Protein AF-A0A7K2MLB4-F1 (afdb_monomer_lite)

Secondary structure (DSSP, 8-state):
-EEETTEEEEEE-TT---SS--BEEEEEEEESSSSSS-EEEEETTEEEEEEEGGG-TTS-EES--B----PPPPP--TTT-PPPP--S-B-TTSPBPPP-

pLDDT: mean 89.63, std 9.8, range [58.75, 98.25]

Structure (mmCIF, N/CA/C/O backbone):
data_AF-A0A7K2MLB4-F1
#
_entry.id   AF-A0A7K2MLB4-F1
#
loop_
_atom_site.group_PDB
_atom_site.id
_atom_site.type_symbol
_atom_site.label_atom_id
_atom_site.label_alt_id
_atom_site.label_comp_id
_atom_site.label_asym_id
_atom_site.label_entity_id
_atom_site.label_seq_id
_atom_site.pdbx_PDB_ins_code
_atom_site.Cartn_x
_atom_site.Cartn_y
_atom_site.Cartn_z
_atom_site.occupancy
_atom_site.B_iso_or_equiv
_atom_site.auth_seq_id
_atom_site.auth_comp_id
_atom_site.auth_asym_id
_atom_site.auth_atom_id
_atom_site.pdbx_PDB_model_num
ATOM 1 N N . ALA A 1 1 ? -3.967 -1.638 3.958 1.00 86.06 1 ALA A N 1
ATOM 2 C CA . ALA A 1 1 ? -3.830 -1.498 2.494 1.00 86.06 1 ALA A CA 1
ATOM 3 C C . ALA A 1 1 ? -3.644 -0.024 2.159 1.00 86.06 1 ALA A C 1
ATOM 5 O O . ALA A 1 1 ? -4.193 0.809 2.874 1.00 86.06 1 ALA A O 1
ATOM 6 N N . VAL A 1 2 ? -2.880 0.300 1.116 1.00 94.19 2 VAL A N 1
ATOM 7 C CA . VAL A 1 2 ? -2.768 1.681 0.618 1.00 94.19 2 VAL A CA 1
ATOM 8 C C . VAL A 1 2 ? -3.924 1.923 -0.352 1.00 94.19 2 VAL A C 1
ATOM 10 O O . VAL A 1 2 ? -4.149 1.109 -1.246 1.00 94.19 2 VAL A O 1
ATOM 13 N N . THR A 1 3 ? -4.676 3.006 -0.163 1.00 95.06 3 THR A N 1
ATOM 14 C CA . THR A 1 3 ? -5.847 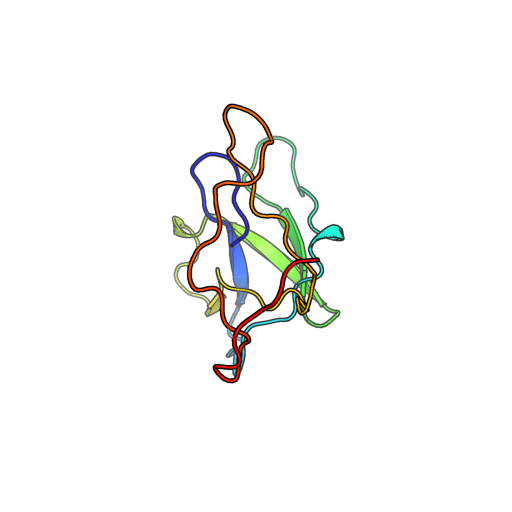3.341 -0.988 1.00 95.06 3 THR A CA 1
ATOM 15 C C . THR A 1 3 ? -5.776 4.779 -1.482 1.00 95.06 3 THR A C 1
ATOM 17 O O . THR A 1 3 ? -5.228 5.655 -0.812 1.00 95.06 3 THR A O 1
ATOM 20 N N . HIS A 1 4 ? -6.322 5.021 -2.672 1.00 93.81 4 HIS A N 1
ATOM 21 C CA . HIS A 1 4 ? -6.489 6.352 -3.238 1.00 93.81 4 HIS A CA 1
ATOM 22 C C . HIS A 1 4 ? -7.849 6.442 -3.937 1.00 93.81 4 HIS A C 1
ATOM 24 O O . HIS A 1 4 ? -8.081 5.794 -4.960 1.00 93.81 4 HIS A O 1
ATOM 30 N N . GLY A 1 5 ? -8.767 7.218 -3.355 1.00 93.25 5 GLY A N 1
ATOM 31 C CA . GLY A 1 5 ? -10.174 7.182 -3.749 1.00 93.25 5 GLY A CA 1
ATOM 32 C C . GLY A 1 5 ? -10.738 5.757 -3.609 1.00 93.25 5 GLY A C 1
ATOM 33 O O . GLY A 1 5 ? -10.515 5.129 -2.574 1.00 93.25 5 GLY A O 1
ATOM 34 N N . PRO A 1 6 ? -11.425 5.215 -4.629 1.00 94.06 6 PRO A N 1
ATOM 35 C CA . PRO A 1 6 ? -11.954 3.851 -4.593 1.00 94.06 6 PRO A CA 1
ATOM 36 C C . PRO A 1 6 ? -10.901 2.769 -4.900 1.00 94.06 6 PRO A C 1
ATOM 38 O O . PRO A 1 6 ? -11.227 1.584 -4.901 1.00 94.06 6 PRO A O 1
ATOM 41 N N . VAL A 1 7 ? -9.655 3.146 -5.211 1.00 96.44 7 VAL A N 1
ATOM 42 C CA . VAL A 1 7 ? -8.643 2.219 -5.733 1.00 96.44 7 VAL A CA 1
ATOM 43 C C . VAL A 1 7 ? -7.690 1.759 -4.634 1.00 96.44 7 VAL A C 1
ATOM 45 O O . VAL A 1 7 ? -7.108 2.571 -3.916 1.00 96.44 7 VAL A O 1
ATOM 48 N N . VAL A 1 8 ? -7.478 0.444 -4.549 1.00 97.94 8 VAL A N 1
ATOM 49 C CA . VAL A 1 8 ? -6.382 -0.162 -3.779 1.00 97.94 8 VAL A CA 1
ATOM 50 C C . VAL A 1 8 ? -5.111 -0.142 -4.621 1.00 97.94 8 VAL A C 1
ATOM 52 O O . VAL A 1 8 ? -5.132 -0.546 -5.786 1.00 97.94 8 VAL A O 1
ATOM 55 N N . LEU A 1 9 ? -4.006 0.307 -4.027 1.00 98.00 9 LEU A N 1
ATOM 56 C CA . LEU A 1 9 ? -2.699 0.303 -4.671 1.00 98.00 9 LEU A CA 1
ATOM 57 C C . LEU A 1 9 ? -1.919 -0.971 -4.320 1.00 98.00 9 LEU A C 1
ATOM 59 O O . LEU A 1 9 ? -1.803 -1.332 -3.145 1.00 98.00 9 LEU A O 1
ATOM 63 N N . SER A 1 10 ? -1.358 -1.623 -5.334 1.00 98.25 10 SER A N 1
ATOM 64 C CA . SER A 1 10 ? -0.481 -2.787 -5.215 1.00 98.25 10 SER A CA 1
ATOM 65 C C . SER A 1 10 ? 0.983 -2.391 -5.383 1.00 98.25 10 SER A C 1
ATOM 67 O O . SER A 1 10 ? 1.322 -1.587 -6.250 1.00 98.25 10 SER A O 1
ATOM 69 N N . GLY A 1 11 ? 1.863 -2.976 -4.573 1.00 98.12 11 GLY A N 1
ATOM 70 C CA . GLY A 1 11 ? 3.307 -2.891 -4.766 1.00 98.12 11 GLY A CA 1
ATOM 71 C C . GLY A 1 11 ? 3.764 -3.840 -5.859 1.00 98.12 11 GLY A C 1
ATOM 72 O O . GLY A 1 11 ? 3.434 -5.020 -5.796 1.00 98.12 11 GLY A O 1
ATOM 73 N N . ASN A 1 12 ? 4.514 -3.336 -6.835 1.00 97.94 12 ASN A N 1
ATOM 74 C CA . ASN A 1 12 ? 5.060 -4.131 -7.932 1.00 97.94 12 ASN A CA 1
ATOM 75 C C . ASN A 1 12 ? 6.439 -4.697 -7.556 1.00 97.94 12 ASN A C 1
ATOM 77 O O . ASN A 1 12 ? 7.363 -3.929 -7.276 1.00 97.94 12 ASN A O 1
ATOM 81 N N . TYR A 1 13 ? 6.567 -6.025 -7.582 1.00 98.06 13 TYR A N 1
ATOM 82 C CA . TYR A 1 13 ? 7.795 -6.763 -7.271 1.00 98.06 13 TYR A CA 1
ATOM 83 C C . TYR A 1 13 ? 8.403 -7.493 -8.481 1.00 98.06 13 TYR A C 1
ATOM 85 O O . TYR A 1 13 ? 9.377 -8.233 -8.319 1.00 98.06 13 TYR A O 1
ATOM 93 N N . GLY A 1 14 ? 7.880 -7.274 -9.694 1.00 97.62 14 GLY A N 1
ATOM 94 C CA . GLY A 1 14 ? 8.319 -7.986 -10.898 1.00 97.62 14 GLY A CA 1
ATOM 95 C C . GLY A 1 14 ? 8.241 -9.498 -10.693 1.00 97.62 14 GLY A C 1
ATOM 96 O O . GLY A 1 14 ? 7.235 -10.002 -10.209 1.00 97.62 14 GLY A O 1
ATOM 97 N N . ASP A 1 15 ? 9.328 -10.212 -10.964 1.00 97.56 15 ASP A N 1
ATOM 98 C CA . ASP A 1 15 ? 9.411 -11.664 -10.751 1.00 97.56 15 ASP A CA 1
ATOM 99 C C . ASP A 1 15 ? 9.879 -12.052 -9.336 1.00 97.56 15 ASP A C 1
ATOM 101 O O . ASP A 1 15 ? 10.028 -13.232 -9.010 1.00 97.56 15 ASP A O 1
ATOM 105 N N . THR A 1 16 ? 10.086 -11.076 -8.445 1.00 97.19 16 THR A N 1
ATOM 106 C CA . THR A 1 16 ? 10.570 -11.337 -7.081 1.00 97.19 16 THR A CA 1
ATOM 107 C C . THR A 1 16 ? 9.489 -12.035 -6.265 1.00 97.19 16 THR A C 1
ATOM 109 O O . THR A 1 16 ? 8.432 -11.462 -6.004 1.00 97.19 16 THR A O 1
ATOM 112 N N . THR A 1 17 ? 9.746 -13.273 -5.845 1.00 96.44 17 THR A N 1
ATOM 113 C CA . THR A 1 17 ? 8.831 -14.012 -4.965 1.00 96.44 17 THR A CA 1
ATOM 114 C C . THR A 1 17 ? 8.875 -13.431 -3.553 1.00 96.44 17 THR A C 1
ATOM 116 O O . THR A 1 17 ? 9.949 -13.225 -2.989 1.00 96.44 17 THR A O 1
ATOM 119 N N . LEU A 1 18 ? 7.704 -13.189 -2.964 1.00 95.44 18 LEU A N 1
ATOM 120 C CA . LEU A 1 18 ? 7.570 -12.690 -1.598 1.00 95.44 18 LEU A CA 1
ATOM 121 C C . LEU A 1 18 ? 7.394 -13.861 -0.624 1.00 95.44 18 LEU A C 1
ATOM 123 O O . LEU A 1 18 ? 6.417 -14.597 -0.710 1.00 95.44 18 LEU A O 1
ATOM 127 N N . SER A 1 19 ? 8.319 -14.020 0.322 1.00 95.12 19 SER A N 1
ATOM 128 C CA . SER A 1 19 ? 8.235 -15.039 1.384 1.00 95.12 19 SER A CA 1
ATOM 129 C C . SER A 1 19 ? 7.507 -14.555 2.645 1.00 95.12 19 SER A C 1
ATOM 131 O O . SER A 1 19 ? 7.145 -15.358 3.501 1.00 95.12 19 SER A O 1
ATOM 133 N N . ALA A 1 20 ? 7.291 -13.244 2.765 1.00 94.81 20 ALA A N 1
ATOM 134 C CA . ALA A 1 20 ? 6.567 -12.593 3.850 1.00 94.81 20 ALA A CA 1
ATOM 135 C C . ALA A 1 20 ? 5.985 -11.256 3.366 1.00 94.81 20 ALA A C 1
ATOM 137 O O . ALA A 1 20 ? 6.372 -10.744 2.313 1.00 94.81 20 ALA A O 1
ATOM 138 N N . LEU A 1 21 ? 5.085 -10.664 4.157 1.00 95.25 21 LEU A N 1
ATOM 139 C CA . LEU A 1 21 ? 4.570 -9.323 3.880 1.00 95.25 21 LEU A CA 1
ATOM 140 C C . LEU A 1 21 ? 5.706 -8.287 3.982 1.00 95.25 21 LEU A C 1
ATOM 142 O O . LEU A 1 21 ? 6.311 -8.169 5.052 1.00 95.25 21 LEU A O 1
ATOM 146 N N . PRO A 1 22 ? 5.987 -7.512 2.918 1.00 96.81 22 PRO A N 1
ATOM 147 C CA . PRO A 1 22 ? 7.020 -6.483 2.952 1.00 96.81 22 PRO A CA 1
ATOM 148 C C . PRO A 1 22 ? 6.733 -5.412 4.008 1.00 96.81 22 PRO A C 1
ATOM 150 O O . PRO A 1 22 ? 5.587 -4.987 4.179 1.00 96.81 22 PRO A O 1
ATOM 153 N N . SER A 1 23 ? 7.785 -4.964 4.696 1.00 96.19 23 SER A N 1
ATOM 154 C CA . SER A 1 23 ? 7.730 -3.872 5.666 1.00 96.19 23 SER A CA 1
ATOM 155 C C . SER A 1 23 ? 7.678 -2.533 4.939 1.00 96.19 23 SER A C 1
ATOM 157 O O . SER A 1 23 ? 8.683 -2.109 4.371 1.00 96.19 23 SER A O 1
ATOM 159 N N . LEU A 1 24 ? 6.510 -1.897 4.910 1.00 96.56 24 LEU A N 1
ATOM 160 C CA . LEU A 1 24 ? 6.267 -0.617 4.255 1.00 96.56 24 LEU A CA 1
ATOM 161 C C . LEU A 1 24 ? 6.525 0.538 5.222 1.00 96.56 24 LEU A C 1
ATOM 163 O O . LEU A 1 24 ? 5.876 0.641 6.265 1.00 96.56 24 LEU A O 1
ATOM 167 N N . ASP A 1 25 ? 7.390 1.464 4.819 1.00 95.69 25 ASP A N 1
ATOM 168 C CA . ASP A 1 25 ? 7.452 2.785 5.436 1.00 95.69 25 ASP A CA 1
ATOM 169 C C . ASP A 1 25 ? 6.303 3.643 4.891 1.00 95.69 25 ASP A C 1
ATOM 171 O O . ASP A 1 25 ? 6.351 4.158 3.772 1.00 95.69 25 ASP A O 1
ATOM 175 N N . VAL A 1 26 ? 5.245 3.793 5.687 1.00 94.25 26 VAL A N 1
ATOM 176 C CA . VAL A 1 26 ? 4.030 4.518 5.288 1.00 94.25 26 VAL A CA 1
ATOM 177 C C . VAL A 1 26 ? 4.312 5.995 4.991 1.00 94.25 26 VAL A C 1
ATOM 179 O O . VAL A 1 26 ? 3.696 6.558 4.086 1.00 94.25 26 VAL A O 1
ATOM 182 N N . ALA A 1 27 ? 5.258 6.621 5.697 1.00 95.12 27 ALA A N 1
ATOM 183 C CA . ALA A 1 27 ? 5.570 8.040 5.514 1.00 95.12 27 ALA A CA 1
ATOM 184 C C . ALA A 1 27 ? 6.285 8.318 4.182 1.00 95.12 27 ALA A C 1
ATOM 186 O O . ALA A 1 27 ? 6.255 9.439 3.676 1.00 95.12 27 ALA A O 1
ATOM 187 N N . SER A 1 28 ? 6.898 7.292 3.588 1.00 97.12 28 SER A N 1
ATOM 188 C CA . SER A 1 28 ? 7.610 7.401 2.313 1.00 97.12 28 SER A CA 1
ATOM 189 C C . SER A 1 28 ? 6.700 7.411 1.076 1.00 97.12 28 SER A C 1
ATOM 191 O O . SER A 1 28 ? 7.185 7.658 -0.033 1.00 97.12 28 SER A O 1
ATOM 193 N N . ILE A 1 29 ? 5.398 7.131 1.234 1.00 97.25 29 ILE A N 1
ATOM 194 C CA . ILE A 1 29 ? 4.455 7.057 0.114 1.00 97.25 29 ILE A CA 1
ATOM 195 C C . ILE A 1 29 ? 4.314 8.443 -0.513 1.00 97.25 29 ILE A C 1
ATOM 197 O O . ILE A 1 29 ? 3.752 9.369 0.068 1.00 97.25 29 ILE A O 1
ATOM 201 N N . LYS A 1 30 ? 4.781 8.564 -1.752 1.00 96.69 30 LYS A N 1
ATOM 202 C CA . LYS A 1 30 ? 4.725 9.800 -2.529 1.00 96.69 30 LYS A CA 1
ATOM 203 C C . LYS A 1 30 ? 4.180 9.533 -3.918 1.00 96.69 30 LYS A C 1
ATOM 205 O O . LYS A 1 30 ? 4.464 8.506 -4.539 1.00 96.69 30 LYS A O 1
ATOM 210 N N . ARG A 1 31 ? 3.391 10.476 -4.418 1.00 95.56 31 ARG A N 1
ATOM 211 C CA . ARG A 1 31 ? 2.830 10.389 -5.760 1.00 95.56 31 ARG A CA 1
ATOM 212 C C . ARG A 1 31 ? 3.899 10.716 -6.799 1.00 95.56 31 ARG A C 1
ATOM 214 O O . ARG A 1 31 ? 4.644 11.675 -6.634 1.00 95.56 31 ARG A O 1
ATOM 221 N N . ALA A 1 32 ? 3.973 9.911 -7.854 1.00 93.31 32 ALA A N 1
ATOM 222 C CA . ALA A 1 32 ? 4.985 10.044 -8.899 1.00 93.31 32 ALA A CA 1
ATOM 223 C C . ALA A 1 32 ? 4.537 10.952 -10.059 1.00 93.31 32 ALA A C 1
ATOM 225 O O . ALA A 1 32 ? 5.383 11.444 -10.799 1.00 93.31 32 ALA A O 1
ATOM 226 N N . ALA A 1 33 ? 3.227 11.186 -10.226 1.00 84.44 33 ALA A N 1
ATOM 227 C CA . ALA A 1 33 ? 2.685 12.069 -11.263 1.00 84.44 33 ALA A CA 1
ATOM 228 C C . ALA A 1 33 ? 1.359 12.750 -10.842 1.00 84.44 33 ALA A C 1
ATOM 230 O O . ALA A 1 33 ? 0.605 12.162 -10.069 1.00 84.44 33 ALA A O 1
ATOM 231 N N . PRO A 1 34 ? 1.012 13.945 -11.367 1.00 83.00 34 PRO A N 1
ATOM 232 C CA . PRO A 1 34 ? -0.159 14.725 -10.930 1.00 83.00 34 PRO A CA 1
ATOM 233 C C . PRO A 1 34 ? -1.534 14.182 -11.344 1.00 83.00 34 PRO A C 1
ATOM 235 O O . PRO A 1 34 ? -2.547 14.585 -10.775 1.00 83.00 34 PRO A O 1
ATOM 238 N N . THR A 1 35 ? -1.615 13.273 -12.311 1.00 86.25 35 THR A N 1
ATOM 239 C CA . THR A 1 35 ? -2.902 12.747 -12.812 1.00 86.25 35 THR A CA 1
ATOM 240 C C . THR A 1 35 ? -2.962 11.223 -12.833 1.00 86.25 35 THR A C 1
ATOM 242 O O . THR A 1 35 ? -4.047 10.665 -12.737 1.00 86.25 35 THR A O 1
ATOM 245 N N . ALA A 1 36 ? -1.819 10.534 -12.837 1.00 90.44 36 ALA A N 1
ATOM 246 C CA . ALA A 1 36 ? -1.782 9.077 -12.802 1.00 90.44 36 ALA A CA 1
ATOM 247 C C . ALA A 1 36 ? -1.994 8.516 -11.386 1.00 90.44 36 ALA A C 1
ATOM 249 O O . ALA A 1 36 ? -1.621 9.135 -10.382 1.00 90.44 36 ALA A O 1
ATOM 250 N N . LEU A 1 37 ? -2.520 7.293 -11.308 1.00 95.25 37 LEU A N 1
ATOM 251 C CA . LEU A 1 37 ? -2.515 6.467 -10.097 1.00 95.25 37 LEU A CA 1
ATOM 252 C C . LEU A 1 37 ? -1.146 5.788 -9.909 1.00 95.25 37 LEU A C 1
ATOM 254 O O . LEU A 1 37 ? -1.054 4.582 -9.724 1.00 95.25 37 LEU A O 1
ATOM 258 N N . ALA A 1 38 ? -0.071 6.573 -9.993 1.00 96.50 38 ALA A N 1
ATOM 259 C CA . ALA A 1 38 ? 1.305 6.104 -9.890 1.00 96.50 38 ALA A CA 1
ATOM 260 C C . ALA A 1 38 ? 1.980 6.714 -8.661 1.00 96.50 38 ALA A C 1
ATOM 262 O O . ALA A 1 38 ? 2.028 7.939 -8.501 1.00 96.50 38 ALA A O 1
ATOM 263 N N . PHE A 1 39 ? 2.523 5.855 -7.804 1.00 98.06 39 PHE A N 1
ATOM 264 C CA . PHE A 1 39 ? 3.168 6.235 -6.554 1.00 98.06 39 PHE A CA 1
ATOM 265 C C . PHE A 1 39 ? 4.478 5.466 -6.376 1.00 98.06 39 PHE A C 1
ATOM 267 O O . PHE A 1 39 ? 4.740 4.456 -7.031 1.00 98.06 39 PHE A O 1
ATOM 274 N N . THR A 1 40 ? 5.300 5.949 -5.458 1.00 97.88 40 THR A N 1
ATOM 275 C CA . THR A 1 40 ? 6.500 5.260 -4.978 1.00 97.88 40 THR A CA 1
ATOM 276 C C . THR A 1 40 ? 6.485 5.241 -3.462 1.00 97.88 40 THR A C 1
ATOM 278 O O . THR A 1 40 ? 5.975 6.179 -2.849 1.00 97.88 40 THR A O 1
ATOM 281 N N . ALA A 1 41 ? 7.056 4.200 -2.875 1.00 98.06 41 ALA A N 1
ATOM 282 C CA . ALA A 1 41 ? 7.275 4.081 -1.441 1.00 98.06 41 ALA A CA 1
ATOM 283 C C . ALA A 1 41 ? 8.570 3.304 -1.179 1.00 98.06 41 ALA A C 1
ATOM 285 O O . ALA A 1 41 ? 9.166 2.754 -2.106 1.00 98.06 41 ALA A O 1
ATOM 286 N N . THR A 1 42 ? 8.980 3.233 0.078 1.00 98.12 42 THR A N 1
ATOM 287 C CA . THR A 1 42 ? 10.069 2.388 0.558 1.00 98.12 42 THR A CA 1
ATOM 288 C C . THR A 1 42 ? 9.476 1.164 1.247 1.00 98.12 42 THR A C 1
ATOM 290 O O . THR A 1 42 ? 8.723 1.292 2.212 1.00 98.12 42 THR A O 1
ATOM 293 N N . ALA A 1 43 ? 9.827 -0.028 0.769 1.00 97.50 43 ALA A N 1
ATOM 294 C CA . ALA A 1 43 ? 9.482 -1.297 1.392 1.00 97.50 43 ALA A CA 1
ATOM 295 C C . ALA A 1 43 ? 10.733 -2.167 1.554 1.00 97.50 43 ALA A C 1
ATOM 297 O O . ALA A 1 43 ? 11.509 -2.320 0.613 1.00 97.50 43 ALA A O 1
ATOM 298 N N . ASN A 1 44 ? 10.949 -2.726 2.748 1.00 96.12 44 ASN A N 1
ATOM 299 C CA . ASN A 1 44 ? 12.174 -3.459 3.105 1.00 96.12 44 ASN A CA 1
ATOM 300 C C . ASN A 1 44 ? 13.466 -2.675 2.775 1.00 96.12 44 ASN A C 1
ATOM 302 O O . ASN A 1 44 ? 14.456 -3.249 2.334 1.00 96.12 44 ASN A O 1
ATOM 306 N N . GLY A 1 45 ? 13.441 -1.347 2.937 1.00 95.81 45 GLY A N 1
ATOM 307 C CA . GLY A 1 45 ? 14.572 -0.467 2.616 1.00 95.81 45 GLY A CA 1
ATOM 308 C C . GLY A 1 45 ? 14.796 -0.197 1.121 1.00 95.81 45 GLY A C 1
ATOM 309 O O . GLY A 1 45 ? 15.666 0.600 0.784 1.00 95.81 45 GLY A O 1
ATOM 310 N N . ALA A 1 46 ? 14.010 -0.799 0.224 1.00 97.19 46 ALA A N 1
ATOM 311 C CA . ALA A 1 46 ? 14.097 -0.592 -1.221 1.00 97.19 46 ALA A CA 1
ATOM 312 C C . ALA A 1 46 ? 12.911 0.224 -1.751 1.00 97.19 46 ALA A C 1
ATOM 314 O O . ALA A 1 46 ? 11.820 0.205 -1.184 1.00 97.19 46 ALA A O 1
ATOM 315 N N . THR A 1 47 ? 13.101 0.930 -2.869 1.00 97.88 47 THR A N 1
ATOM 316 C CA . THR A 1 47 ? 11.991 1.629 -3.532 1.00 97.88 47 THR A CA 1
ATOM 317 C C . THR A 1 47 ? 11.067 0.622 -4.211 1.00 97.88 47 THR A C 1
ATOM 319 O O . THR A 1 47 ? 11.519 -0.213 -4.989 1.00 97.88 47 THR A O 1
ATOM 322 N N . VAL A 1 48 ? 9.766 0.747 -3.967 1.00 98.06 48 VAL A N 1
ATOM 323 C CA . VAL A 1 48 ? 8.701 -0.015 -4.621 1.00 98.06 48 VAL A CA 1
ATOM 324 C C . VAL A 1 48 ? 7.761 0.943 -5.350 1.00 98.06 48 VAL A C 1
ATOM 326 O O . VAL A 1 48 ? 7.413 2.016 -4.845 1.00 98.06 48 VAL A O 1
ATOM 329 N N . ARG A 1 49 ? 7.349 0.570 -6.565 1.00 97.81 49 ARG A N 1
ATOM 330 C CA . ARG A 1 49 ? 6.310 1.290 -7.312 1.00 97.81 49 ARG A CA 1
ATOM 331 C C . ARG A 1 49 ? 4.951 0.793 -6.855 1.00 97.81 49 ARG A C 1
ATOM 333 O O . ARG A 1 49 ? 4.745 -0.417 -6.781 1.00 97.81 49 ARG A O 1
ATOM 340 N N . LEU A 1 50 ? 4.036 1.719 -6.591 1.00 98.25 50 LEU A N 1
ATOM 341 C CA . LEU A 1 50 ? 2.645 1.395 -6.305 1.00 98.25 50 LEU A CA 1
ATOM 342 C C . LEU A 1 50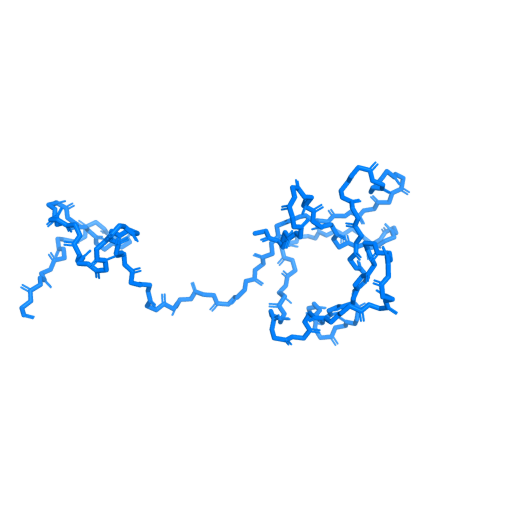 ? 1.761 1.862 -7.464 1.00 98.25 50 LEU A C 1
ATOM 344 O O . LEU A 1 50 ? 1.893 3.000 -7.927 1.00 98.25 50 LEU A O 1
ATOM 348 N N . GLY A 1 51 ? 0.875 0.982 -7.916 1.00 97.31 51 GLY A N 1
ATOM 349 C CA . GLY A 1 51 ? -0.093 1.238 -8.984 1.00 97.31 51 GLY A CA 1
ATOM 350 C C . GLY A 1 51 ? -1.451 0.612 -8.669 1.00 97.31 51 GLY A C 1
ATOM 351 O O . GLY A 1 51 ? -1.583 -0.027 -7.626 1.00 97.31 51 GLY A O 1
ATOM 352 N N . PRO A 1 52 ? -2.475 0.800 -9.513 1.00 97.31 52 PRO A N 1
ATOM 353 C CA . PRO A 1 52 ? -3.787 0.204 -9.295 1.00 97.31 52 PRO A CA 1
ATOM 354 C C . PRO A 1 52 ? -3.711 -1.322 -9.251 1.00 97.31 52 PRO A C 1
ATOM 356 O O . PRO A 1 52 ? -3.095 -1.941 -10.112 1.00 97.31 52 PRO A O 1
ATOM 359 N N . PHE A 1 53 ? -4.399 -1.941 -8.292 1.00 97.50 53 PHE A N 1
ATOM 360 C CA . PHE A 1 53 ? -4.455 -3.402 -8.193 1.00 97.50 53 PHE A CA 1
ATOM 361 C C . PHE A 1 53 ? -4.996 -4.077 -9.469 1.00 97.50 53 PHE A C 1
ATOM 363 O O . PHE A 1 53 ? -4.528 -5.149 -9.836 1.00 97.50 53 PHE A O 1
ATOM 370 N N . HIS A 1 54 ? -5.945 -3.452 -10.172 1.00 96.56 54 HIS A N 1
ATOM 371 C CA . HIS A 1 54 ? -6.484 -3.997 -11.423 1.00 96.56 54 HIS A CA 1
ATOM 372 C C . HIS A 1 54 ? -5.482 -3.977 -12.592 1.00 96.56 54 HIS A C 1
ATOM 374 O O . HIS A 1 54 ? -5.748 -4.596 -13.612 1.00 96.56 54 HIS A O 1
ATOM 380 N N . ASP A 1 55 ? -4.329 -3.316 -12.437 1.00 96.62 55 ASP A N 1
ATOM 381 C CA . ASP A 1 55 ? -3.213 -3.353 -13.390 1.00 96.62 55 ASP A CA 1
ATOM 382 C C . ASP A 1 55 ? -2.083 -4.292 -12.918 1.00 96.62 55 ASP A C 1
ATOM 384 O O . ASP A 1 55 ? -1.041 -4.398 -13.564 1.00 96.62 55 ASP A O 1
ATOM 388 N N . ALA A 1 56 ? -2.254 -4.988 -11.785 1.00 96.69 56 ALA A N 1
ATOM 389 C CA . ALA A 1 56 ? -1.207 -5.797 -11.148 1.00 96.69 56 ALA A CA 1
ATOM 390 C C . ALA A 1 56 ? -0.975 -7.170 -11.810 1.00 96.69 56 ALA A C 1
ATOM 392 O O . ALA A 1 56 ? -0.274 -8.029 -11.276 1.00 96.69 56 ALA A O 1
ATOM 393 N N . HIS A 1 57 ? -1.593 -7.412 -12.962 1.00 95.88 57 HIS A N 1
ATOM 394 C CA . HIS A 1 57 ? -1.489 -8.679 -13.670 1.00 95.88 57 HIS A CA 1
ATOM 395 C C . HIS A 1 57 ? -0.065 -8.911 -14.212 1.00 95.88 57 HIS A C 1
ATOM 397 O O . HIS A 1 57 ? 0.645 -7.976 -14.586 1.00 95.88 57 HIS A O 1
ATOM 403 N N . GLY A 1 58 ? 0.356 -10.179 -14.277 1.00 96.00 58 GLY A N 1
ATOM 404 C CA . GLY A 1 58 ? 1.613 -10.578 -14.924 1.00 96.00 58 GLY A CA 1
ATOM 405 C C . GLY A 1 58 ? 2.899 -10.268 -14.148 1.00 96.00 58 GLY A C 1
ATOM 406 O O . GLY A 1 58 ? 3.972 -10.337 -14.733 1.00 96.00 58 GLY A O 1
ATOM 407 N N . HIS A 1 59 ? 2.814 -9.925 -12.862 1.00 96.81 59 HIS A N 1
ATOM 408 C CA . HIS A 1 59 ? 3.966 -9.785 -11.969 1.00 96.81 59 HIS A CA 1
ATOM 409 C C . HIS A 1 59 ? 3.577 -10.146 -10.532 1.00 96.81 59 HIS A C 1
ATOM 411 O O . HIS A 1 59 ? 2.398 -10.155 -10.176 1.00 96.81 59 HIS A O 1
ATOM 417 N N . ASN A 1 60 ? 4.566 -10.424 -9.688 1.00 98.00 60 ASN A N 1
ATOM 418 C CA . ASN A 1 60 ? 4.359 -10.575 -8.256 1.00 98.00 60 ASN A CA 1
ATOM 419 C C . ASN A 1 60 ? 4.003 -9.219 -7.647 1.00 98.00 60 ASN A C 1
ATOM 421 O O . ASN A 1 60 ? 4.672 -8.205 -7.878 1.00 98.00 60 ASN A O 1
ATOM 425 N N . TYR A 1 61 ? 2.942 -9.207 -6.846 1.00 97.94 61 TYR A N 1
ATOM 426 C CA . TYR A 1 61 ? 2.451 -8.005 -6.194 1.00 97.94 61 TYR A CA 1
ATOM 427 C C . TYR A 1 61 ? 1.991 -8.285 -4.765 1.00 97.94 61 TYR A C 1
ATOM 429 O O . TYR A 1 61 ? 1.701 -9.419 -4.387 1.00 97.94 61 TYR A O 1
ATOM 437 N N . THR A 1 62 ? 1.866 -7.222 -3.972 1.00 97.88 62 THR A N 1
ATOM 438 C CA . THR A 1 62 ? 1.132 -7.266 -2.703 1.00 97.88 62 THR A CA 1
ATOM 439 C C . THR A 1 62 ? 0.252 -6.035 -2.537 1.00 97.88 62 THR A C 1
ATOM 441 O O . THR A 1 62 ? 0.619 -4.932 -2.937 1.00 97.88 62 THR A O 1
ATOM 444 N N . VAL A 1 63 ? -0.909 -6.215 -1.913 1.00 97.44 63 VAL A N 1
ATOM 445 C CA . VAL A 1 63 ? -1.766 -5.123 -1.408 1.00 97.44 63 VAL A CA 1
ATOM 446 C C . VAL A 1 63 ? -1.750 -5.050 0.127 1.00 97.44 63 VAL A C 1
ATOM 448 O O . VAL A 1 63 ? -2.292 -4.114 0.730 1.00 97.44 63 VAL A O 1
ATOM 451 N N . TYR A 1 64 ? -1.095 -6.027 0.761 1.00 95.75 64 TYR A N 1
ATOM 452 C CA . TYR A 1 64 ? -0.945 -6.161 2.203 1.00 95.75 64 TYR A CA 1
ATOM 453 C C . TYR A 1 64 ? 0.510 -5.933 2.607 1.00 95.75 64 TYR A C 1
ATOM 455 O O . TYR A 1 64 ? 1.446 -6.382 1.947 1.00 95.75 64 TYR A O 1
ATOM 463 N N . TRP A 1 65 ? 0.689 -5.215 3.707 1.00 96.12 65 TRP A N 1
ATOM 464 C CA . TRP A 1 65 ? 1.979 -4.686 4.123 1.00 96.12 65 TRP A CA 1
ATOM 465 C C . TRP A 1 65 ? 2.149 -4.901 5.616 1.00 96.12 65 TRP A C 1
ATOM 467 O O . TRP A 1 65 ? 1.187 -4.753 6.374 1.00 96.12 65 TRP A O 1
ATOM 477 N N . ASN A 1 66 ? 3.370 -5.199 6.038 1.00 94.19 66 ASN A N 1
ATOM 478 C CA . ASN A 1 66 ? 3.754 -5.024 7.427 1.00 94.19 66 ASN A CA 1
ATOM 479 C C . ASN A 1 66 ? 4.077 -3.536 7.633 1.00 94.19 66 ASN A C 1
ATOM 481 O O . ASN A 1 66 ? 4.876 -2.981 6.894 1.00 94.19 66 ASN A O 1
ATOM 485 N N . THR A 1 67 ? 3.456 -2.867 8.599 1.00 90.38 67 THR A N 1
ATOM 486 C CA . THR A 1 67 ? 3.722 -1.444 8.893 1.00 90.38 67 THR A CA 1
ATOM 487 C C . THR A 1 67 ? 4.327 -1.246 10.285 1.00 90.38 67 THR A C 1
ATOM 489 O O . THR A 1 67 ? 4.206 -0.172 10.866 1.00 90.38 67 THR A O 1
ATOM 492 N N . GLY A 1 68 ? 4.922 -2.298 10.865 1.00 76.75 68 GLY A N 1
ATOM 493 C CA . GLY A 1 68 ? 5.629 -2.239 12.152 1.00 76.75 68 GLY A CA 1
ATOM 494 C C . GLY A 1 68 ? 4.740 -2.035 13.387 1.00 76.75 68 GLY A C 1
ATOM 495 O O . GLY A 1 68 ? 5.237 -1.721 14.465 1.00 76.75 68 GLY A O 1
ATOM 496 N N . GLY A 1 69 ? 3.422 -2.197 13.264 1.00 66.44 69 GLY A N 1
ATOM 497 C CA . GLY A 1 69 ? 2.476 -1.769 14.293 1.00 66.44 69 GLY A CA 1
ATOM 498 C C . GLY A 1 69 ? 2.267 -2.753 15.446 1.00 66.44 69 GLY A C 1
ATOM 499 O O . GLY A 1 69 ? 1.278 -3.477 15.452 1.00 66.44 69 GLY A O 1
ATOM 500 N N . ARG A 1 70 ? 3.095 -2.667 16.492 1.00 62.06 70 ARG A N 1
ATOM 501 C CA . ARG A 1 70 ? 2.579 -2.655 17.877 1.00 62.06 70 ARG A CA 1
ATOM 502 C C . ARG A 1 70 ? 2.398 -1.190 18.288 1.00 62.06 70 ARG A C 1
ATOM 504 O O . ARG A 1 70 ? 3.124 -0.682 19.132 1.00 62.06 70 ARG A O 1
ATOM 511 N N . ALA A 1 71 ? 1.502 -0.482 17.609 1.00 66.62 71 ALA A N 1
ATOM 512 C CA . ALA A 1 71 ? 1.180 0.905 17.930 1.00 66.62 71 ALA A CA 1
ATOM 513 C C . ALA A 1 71 ? -0.140 0.949 18.702 1.00 66.62 71 ALA A C 1
ATOM 515 O O . ALA A 1 71 ? -1.076 0.222 18.366 1.00 66.62 71 ALA A O 1
ATOM 516 N N . SER A 1 72 ? -0.224 1.806 19.721 1.00 74.88 72 SER A N 1
ATOM 517 C CA . SER A 1 72 ? -1.490 2.081 20.397 1.00 74.88 72 SER A CA 1
ATOM 518 C C . SER A 1 72 ? -2.475 2.672 19.391 1.00 74.88 72 SER A C 1
ATOM 520 O O . SER A 1 72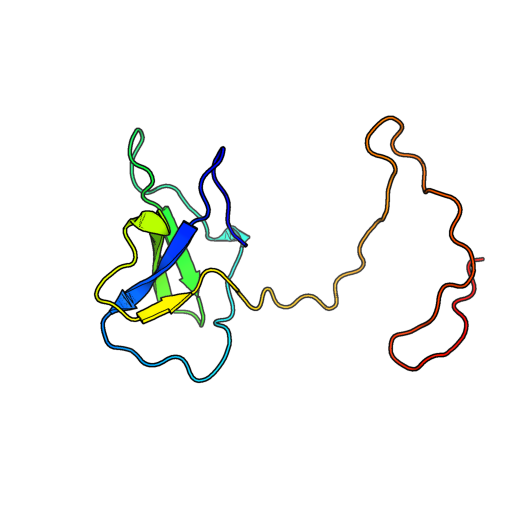 ? -2.203 3.706 18.781 1.00 74.88 72 SER A O 1
ATOM 522 N N . VAL A 1 73 ? -3.619 2.016 19.212 1.00 74.25 73 VAL A N 1
ATOM 523 C CA . VAL A 1 73 ? -4.712 2.511 18.371 1.00 74.25 73 VAL A CA 1
ATOM 524 C C . VAL A 1 73 ? -5.788 3.144 19.247 1.00 74.25 73 VAL A C 1
ATOM 526 O O . VAL A 1 73 ? -6.097 2.640 20.325 1.00 74.25 73 VAL A O 1
ATOM 529 N N . ARG A 1 74 ? -6.378 4.250 18.785 1.00 77.19 74 ARG A N 1
ATOM 530 C CA . ARG A 1 74 ? -7.561 4.848 19.413 1.00 77.19 74 ARG A CA 1
ATOM 531 C C . ARG A 1 74 ? -8.797 4.441 18.623 1.00 77.19 74 ARG A C 1
ATOM 533 O O . ARG A 1 74 ? -8.923 4.790 17.453 1.00 77.19 74 ARG A O 1
ATOM 540 N N . ILE A 1 75 ? -9.723 3.755 19.284 1.00 77.81 75 ILE A N 1
ATOM 541 C CA . ILE A 1 75 ? -11.056 3.481 18.745 1.00 77.81 75 ILE A CA 1
ATOM 542 C C . ILE A 1 75 ? -11.951 4.664 19.121 1.00 77.81 75 ILE A C 1
ATOM 544 O O . ILE A 1 75 ? -12.106 4.977 20.300 1.00 77.81 75 ILE A O 1
ATOM 548 N N . ALA A 1 76 ? -12.516 5.345 18.127 1.00 84.88 76 ALA A N 1
ATOM 549 C CA . ALA A 1 76 ? -13.420 6.470 18.337 1.00 84.88 76 ALA A CA 1
ATOM 550 C C . ALA A 1 76 ? -14.623 6.377 17.395 1.00 84.88 76 ALA A C 1
ATOM 552 O O . ALA A 1 76 ? -14.508 5.924 16.256 1.00 84.88 76 ALA A O 1
ATOM 553 N N . ASN A 1 77 ? -15.774 6.836 17.873 1.00 82.38 77 ASN A N 1
ATOM 554 C CA . ASN A 1 77 ? -16.956 7.045 17.056 1.00 82.38 77 ASN A CA 1
ATOM 555 C C . ASN A 1 77 ? -16.674 8.168 16.043 1.00 82.38 77 ASN A C 1
ATOM 557 O O . ASN A 1 77 ? -16.378 9.294 16.439 1.00 82.38 77 ASN A O 1
ATOM 561 N N . ALA A 1 78 ? -16.801 7.882 14.746 1.00 83.69 78 ALA A N 1
ATOM 562 C CA . ALA A 1 78 ? -16.537 8.852 13.683 1.00 83.69 78 ALA A CA 1
ATOM 563 C C . ALA A 1 78 ? -17.470 10.079 13.713 1.00 83.69 78 ALA A C 1
ATOM 565 O O . ALA A 1 78 ? -17.055 11.164 13.319 1.00 83.69 78 ALA A O 1
ATOM 566 N N . ALA A 1 79 ? -18.705 9.932 14.203 1.00 85.56 79 ALA A N 1
ATOM 567 C CA . ALA A 1 79 ? -19.686 11.016 14.252 1.00 85.56 79 ALA A CA 1
ATOM 568 C C . ALA A 1 79 ? -19.454 12.001 15.412 1.00 85.56 79 ALA A C 1
ATOM 570 O O . ALA A 1 79 ? -19.923 13.132 15.343 1.00 85.56 79 ALA A O 1
ATOM 571 N N . GLY A 1 80 ? -18.752 11.589 16.476 1.00 82.00 80 GLY A N 1
ATOM 572 C CA . GLY A 1 80 ? -18.618 12.403 17.695 1.00 82.00 80 GLY A CA 1
ATOM 573 C C . GLY A 1 80 ? -17.234 12.429 18.344 1.00 82.00 80 GLY A C 1
ATOM 574 O O . GLY A 1 80 ? -17.045 13.128 19.332 1.00 82.00 80 GLY A O 1
ATOM 575 N N . GLY A 1 81 ? -16.264 11.650 17.862 1.00 81.12 81 GLY A N 1
ATOM 576 C CA . GLY A 1 81 ? -14.911 11.556 18.428 1.00 81.12 81 GLY A CA 1
ATOM 577 C C . GLY A 1 81 ? -14.817 10.889 19.810 1.00 81.12 81 GLY A C 1
ATOM 578 O O . GLY A 1 81 ? -13.710 1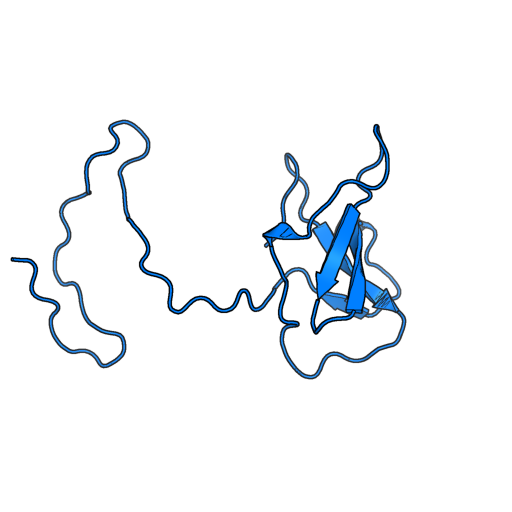0.647 20.297 1.00 81.12 81 GLY A O 1
ATOM 579 N N . LEU A 1 82 ? -15.949 10.566 20.440 1.00 83.75 82 LEU A N 1
ATOM 580 C CA . LEU A 1 82 ? -16.023 9.859 21.718 1.00 83.75 82 LEU A CA 1
ATOM 581 C C . LEU A 1 82 ? -15.670 8.377 21.551 1.00 83.75 82 LEU A C 1
ATOM 583 O O . LEU A 1 82 ? -15.884 7.787 20.492 1.00 83.75 82 LEU A O 1
ATOM 587 N N . VAL A 1 83 ? -15.137 7.764 22.603 1.00 77.19 83 VAL A N 1
ATOM 588 C CA . VAL A 1 83 ? -14.883 6.318 22.637 1.00 77.19 83 VAL A CA 1
ATOM 589 C C . VAL A 1 83 ? -16.227 5.596 22.777 1.00 77.19 83 VAL A C 1
ATOM 591 O O . VAL A 1 83 ? -17.043 5.962 23.621 1.00 77.19 83 VAL A O 1
ATOM 594 N N . LEU A 1 84 ? -16.487 4.603 21.922 1.00 74.19 84 LEU A N 1
ATOM 595 C CA . LEU A 1 84 ? -17.642 3.711 22.079 1.00 74.19 84 LEU A CA 1
ATOM 596 C C . LEU A 1 84 ? -17.461 2.913 23.374 1.00 74.19 84 LEU A C 1
ATOM 598 O O . LEU A 1 84 ? -16.337 2.523 23.670 1.00 74.19 84 LEU A O 1
ATOM 602 N N . GLY A 1 85 ? -18.530 2.661 24.136 1.00 75.62 85 GLY A N 1
ATOM 603 C CA . GLY A 1 85 ? -18.436 1.832 25.341 1.00 75.62 85 GLY A CA 1
ATOM 604 C C . GLY A 1 85 ? -17.742 0.504 25.025 1.00 75.62 85 GLY A C 1
ATOM 605 O O . GLY A 1 85 ? -18.219 -0.252 24.182 1.00 75.62 85 GLY A O 1
ATOM 606 N N . ILE A 1 86 ? -16.589 0.257 25.652 1.00 76.38 86 ILE A N 1
ATOM 607 C CA . ILE A 1 86 ? -15.806 -0.961 25.436 1.00 76.38 86 ILE A CA 1
ATOM 608 C C . ILE A 1 86 ? -16.176 -1.948 26.544 1.00 76.38 86 ILE A C 1
ATOM 610 O O . ILE A 1 86 ? -15.811 -1.747 27.701 1.00 76.38 86 ILE A O 1
ATOM 614 N N . GLN A 1 87 ? -16.899 -3.010 26.190 1.00 81.88 87 GLN A N 1
ATOM 615 C CA . GLN A 1 87 ? -17.212 -4.124 27.085 1.00 81.88 87 GLN A CA 1
ATOM 616 C C . GLN A 1 87 ? -16.367 -5.343 26.694 1.00 81.88 87 GLN A C 1
ATOM 618 O O . GLN A 1 87 ? -16.080 -5.541 25.517 1.00 81.88 87 GLN A O 1
ATOM 623 N N . ASP A 1 88 ? -15.948 -6.137 27.682 1.00 82.62 88 ASP A N 1
ATOM 624 C CA . ASP A 1 88 ? -15.283 -7.434 27.474 1.00 82.62 88 ASP A CA 1
ATOM 625 C C . ASP A 1 88 ? -13.961 -7.385 26.674 1.00 82.62 88 ASP A C 1
ATOM 627 O O . ASP A 1 88 ? -13.588 -8.337 25.991 1.00 82.62 88 ASP A O 1
ATOM 631 N N . MET A 1 89 ? -13.200 -6.286 26.788 1.00 82.06 89 MET A N 1
ATOM 632 C CA . MET A 1 89 ? -11.876 -6.181 26.162 1.00 82.06 89 MET A CA 1
ATOM 633 C C . MET A 1 89 ? -10.865 -7.140 26.798 1.00 82.06 89 MET A C 1
ATOM 635 O O . MET A 1 89 ? -10.785 -7.281 28.022 1.00 82.06 89 MET A O 1
ATOM 639 N N . SER A 1 90 ? -10.042 -7.746 25.947 1.00 81.81 90 SER A N 1
ATOM 640 C CA . SER A 1 90 ? -8.994 -8.684 26.327 1.00 81.81 90 SER A CA 1
ATOM 641 C C . SER A 1 90 ? -7.656 -8.307 25.686 1.00 81.81 90 SER A C 1
ATOM 643 O O . SER A 1 90 ? -7.620 -7.650 24.642 1.00 81.81 90 SER A O 1
ATOM 645 N N . THR A 1 91 ? -6.548 -8.685 26.318 1.00 81.06 91 THR A N 1
ATOM 646 C CA . THR A 1 91 ? -5.212 -8.609 25.724 1.00 81.06 91 THR A CA 1
ATOM 647 C C . THR A 1 91 ? -5.059 -9.673 24.635 1.00 81.06 91 THR A C 1
ATOM 649 O O . THR A 1 91 ? -5.878 -10.582 24.508 1.00 81.06 91 THR A O 1
ATOM 652 N N . ALA A 1 92 ? -3.979 -9.595 23.853 1.00 78.75 92 ALA A N 1
ATOM 653 C CA . ALA A 1 92 ? -3.672 -10.612 22.845 1.00 78.75 92 ALA A CA 1
ATOM 654 C C . ALA A 1 92 ? -3.559 -12.040 23.430 1.00 78.75 92 ALA A C 1
ATOM 656 O O . ALA A 1 92 ? -3.768 -13.003 22.701 1.00 78.75 92 ALA A O 1
ATOM 657 N 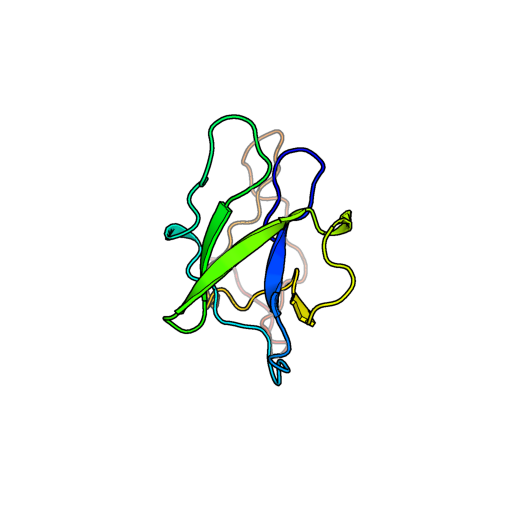N . ASP A 1 93 ? -3.299 -12.160 24.738 1.00 81.81 93 ASP A N 1
ATOM 658 C CA . ASP A 1 93 ? -3.159 -13.427 25.465 1.00 81.81 93 ASP A CA 1
ATOM 659 C C . ASP A 1 93 ? -4.404 -13.787 26.305 1.00 81.81 93 ASP A C 1
ATOM 661 O O . ASP A 1 93 ? -4.335 -14.622 27.205 1.00 81.81 93 ASP A O 1
ATOM 665 N N . GLY A 1 94 ? -5.554 -13.148 26.062 1.00 82.00 94 GLY A N 1
ATOM 666 C CA . GLY A 1 94 ? -6.812 -13.505 26.729 1.00 82.00 94 GLY A CA 1
ATOM 667 C C . GLY A 1 94 ? -7.031 -12.865 28.110 1.00 82.00 94 GLY A C 1
ATOM 668 O O . GLY A 1 94 ? -8.099 -13.039 28.703 1.00 82.00 94 GLY A O 1
ATOM 669 N N . GLY A 1 95 ? -6.080 -12.082 28.627 1.00 82.56 95 GLY A N 1
ATOM 670 C CA . GLY A 1 95 ? -6.223 -11.388 29.910 1.00 82.56 95 GLY A CA 1
ATOM 671 C C . GLY A 1 95 ? -7.233 -10.241 29.837 1.00 82.56 95 GLY A C 1
ATOM 672 O O . GLY A 1 95 ? -7.191 -9.447 28.903 1.00 82.56 95 GLY A O 1
ATOM 673 N N . ARG A 1 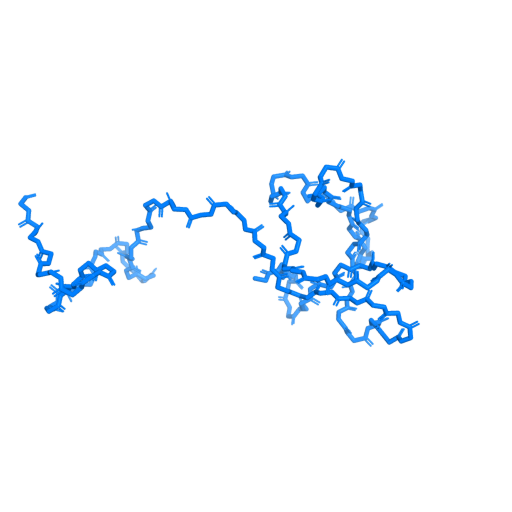96 ? -8.135 -10.108 30.820 1.00 82.69 96 ARG A N 1
ATOM 674 C CA . ARG A 1 96 ? -9.098 -8.991 30.859 1.00 82.69 96 ARG A CA 1
ATOM 675 C C . ARG A 1 96 ? -8.350 -7.658 30.890 1.00 82.69 96 ARG A C 1
ATOM 677 O O . ARG A 1 96 ? -7.547 -7.418 31.790 1.00 82.69 96 ARG A O 1
ATOM 684 N N . ALA A 1 97 ? -8.636 -6.785 29.933 1.00 77.19 97 ALA A N 1
ATOM 685 C CA . ALA A 1 97 ? -8.070 -5.449 29.933 1.00 77.19 97 ALA A CA 1
ATOM 686 C C . ALA A 1 97 ? -8.821 -4.567 30.944 1.00 77.19 97 ALA A C 1
ATOM 688 O O . ALA A 1 97 ? -10.050 -4.487 30.927 1.00 77.19 97 ALA A O 1
ATOM 689 N N . LEU A 1 98 ? -8.075 -3.920 31.839 1.00 70.38 98 LEU A N 1
ATOM 690 C CA . LEU A 1 98 ? -8.592 -2.951 32.804 1.00 70.38 98 LEU A CA 1
ATOM 691 C C . LEU A 1 98 ? -8.340 -1.536 32.276 1.00 70.38 98 LEU A C 1
ATOM 693 O O . LEU A 1 98 ? -7.212 -1.198 31.920 1.00 70.38 98 LEU A O 1
ATOM 697 N N . LEU A 1 99 ? -9.396 -0.724 32.230 1.00 66.12 99 LEU A N 1
ATOM 698 C CA . LEU A 1 99 ? -9.316 0.719 32.013 1.00 66.12 99 LEU A CA 1
ATOM 699 C C . LEU A 1 99 ? -9.383 1.388 33.394 1.00 66.12 99 LEU A C 1
ATOM 701 O O . LEU A 1 99 ? -10.284 1.059 34.167 1.00 66.12 99 LEU A O 1
ATOM 705 N N . TRP A 1 100 ? -8.450 2.285 33.706 1.00 58.75 100 TRP A N 1
ATOM 706 C CA . TRP A 1 100 ? -8.482 3.138 34.898 1.00 58.75 100 TRP A CA 1
ATOM 707 C C . TRP A 1 100 ? -8.288 4.592 34.480 1.00 58.75 100 TRP A C 1
ATOM 709 O O . TRP A 1 100 ? -7.584 4.808 33.463 1.00 58.75 100 TRP A O 1
#

Sequence (100 aa):
AVTHGPVVLSGNYGDTTLSALPSLDVASIKRAAPTALAFTATANGATVRLGPFHDAHGHNYTVYWNTGGRASVRIANAAGGLVLGIQDMSTADGGRALLW

Foldseek 3Di:
DDDDVPFQKKWFPFADDDPDFWAWPPVQWAAPDDPAQWTWTATPNDITIIHGPVVRPPGDIDSDHRHVDPDDDQAADPVPRHHDDDPQDADPVRHGDDDD

Radius of gyration: 17.8 Å; chains: 1; bounding box: 34×30×50 Å